Protein AF-A0A2K8KS95-F1 (afdb_monomer)

Organism: NCBI:txid1336806

pLDDT: mean 89.24, std 9.12, range [51.44, 98.06]

Radius of gyration: 20.97 Å; Cα contacts (8 Å, |Δi|>4): 17; chains: 1; bounding box: 45×22×54 Å

Mean predicted aligned error: 7.7 Å

Solvent-accessible surface area (backbone atoms only — not comparable to full-atom values): 4147 Å² total; per-residue (Å²): 105,63,70,50,40,63,74,74,44,56,72,70,57,24,59,74,45,64,44,52,59,53,51,52,51,48,59,72,46,40,61,59,54,51,52,51,52,48,50,62,37,68,73,30,68,73,53,37,53,54,49,51,51,51,55,50,49,55,54,50,53,52,52,52,53,53,55,60,57,62,78,73,114

Foldseek 3Di:
DLVVCVVPDDPVVSVVDCVVVVVVVCVVCVVVVVVVVVCVQVVDPVSVVVVVVVVVVVVVVVVVVVVVVVVVD

Structure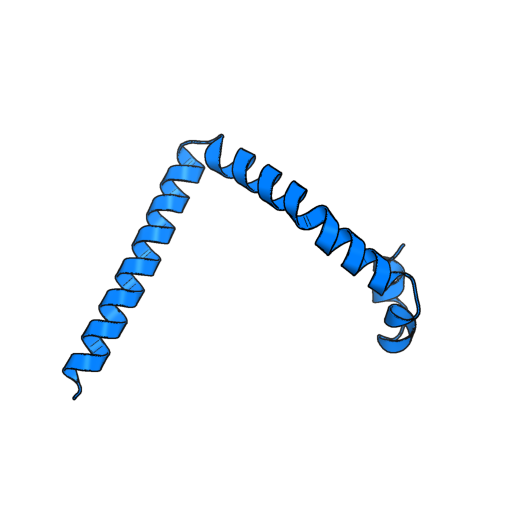 (mmCIF, N/CA/C/O backbone):
data_AF-A0A2K8KS95-F1
#
_entry.id   AF-A0A2K8KS95-F1
#
loop_
_atom_site.group_PDB
_atom_site.id
_atom_site.type_symbol
_atom_site.label_atom_id
_atom_site.label_alt_id
_atom_site.label_comp_id
_atom_site.label_asym_id
_atom_site.label_entity_id
_atom_site.label_seq_id
_atom_site.pdbx_PDB_ins_code
_atom_site.Cartn_x
_atom_site.Cartn_y
_atom_site.Cartn_z
_atom_site.occupancy
_atom_site.B_iso_or_equiv
_atom_site.auth_seq_id
_atom_site.auth_comp_id
_atom_site.auth_asym_id
_atom_site.auth_atom_id
_atom_site.pdbx_PDB_model_num
ATOM 1 N N . MET A 1 1 ? 17.453 -1.684 -16.808 1.00 76.00 1 MET A N 1
ATOM 2 C CA . MET A 1 1 ? 16.250 -1.129 -16.106 1.00 76.00 1 MET A CA 1
ATOM 3 C C . MET A 1 1 ? 16.589 -0.808 -14.646 1.00 76.00 1 MET A C 1
ATOM 5 O O . MET A 1 1 ? 17.636 -1.237 -14.192 1.00 76.00 1 MET A O 1
ATOM 9 N N . VAL A 1 2 ? 15.748 -0.093 -13.882 1.00 86.06 2 VAL A N 1
ATOM 10 C CA . VAL A 1 2 ? 16.039 0.239 -12.459 1.00 86.06 2 VAL A CA 1
ATOM 11 C C . VAL A 1 2 ? 16.315 -1.013 -11.618 1.00 86.06 2 VAL A C 1
ATOM 13 O O . VAL A 1 2 ? 17.259 -1.036 -10.838 1.00 86.06 2 VAL A O 1
ATOM 16 N N . MET A 1 3 ? 15.570 -2.098 -11.845 1.00 90.50 3 MET A N 1
ATOM 17 C CA . MET A 1 3 ? 15.795 -3.367 -11.137 1.00 90.50 3 MET A CA 1
ATOM 18 C C . MET A 1 3 ? 17.145 -4.018 -11.460 1.00 90.50 3 MET A C 1
ATOM 20 O O . MET A 1 3 ? 17.732 -4.670 -10.608 1.00 90.50 3 MET A O 1
ATOM 24 N N . GLU A 1 4 ? 17.663 -3.809 -12.666 1.00 88.69 4 GLU A N 1
ATOM 25 C CA . GLU A 1 4 ? 19.004 -4.256 -13.047 1.00 88.69 4 GLU A CA 1
ATOM 26 C C . GLU A 1 4 ? 20.066 -3.451 -12.292 1.00 88.69 4 GLU A C 1
ATOM 28 O O . GLU A 1 4 ? 20.981 -4.035 -11.734 1.00 88.69 4 GLU A O 1
ATOM 33 N N . GLN A 1 5 ? 19.878 -2.132 -12.154 1.00 84.12 5 GLN A N 1
ATOM 34 C CA . GLN A 1 5 ? 20.772 -1.277 -11.362 1.00 84.12 5 GLN A CA 1
ATOM 35 C C . GLN A 1 5 ? 20.815 -1.697 -9.887 1.00 84.12 5 GLN A C 1
ATOM 37 O O . GLN A 1 5 ? 21.882 -1.665 -9.282 1.00 84.12 5 GLN A O 1
ATOM 42 N N . VAL A 1 6 ? 19.676 -2.109 -9.318 1.00 86.56 6 VAL A N 1
ATOM 43 C CA . VAL A 1 6 ? 19.596 -2.640 -7.944 1.00 86.56 6 VAL A CA 1
ATOM 44 C C . VAL A 1 6 ? 20.307 -3.990 -7.824 1.00 86.56 6 VAL A C 1
ATOM 46 O O . VAL A 1 6 ? 20.925 -4.264 -6.801 1.00 86.56 6 V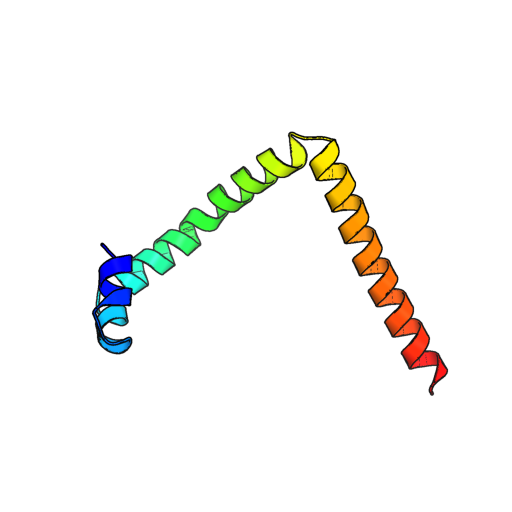AL A O 1
ATOM 49 N N . ALA A 1 7 ? 20.227 -4.833 -8.854 1.00 89.50 7 ALA A N 1
ATOM 50 C CA . ALA A 1 7 ? 20.840 -6.157 -8.844 1.00 89.50 7 ALA A CA 1
ATOM 51 C C . ALA A 1 7 ? 22.361 -6.133 -9.082 1.00 89.50 7 ALA A C 1
ATOM 53 O O . ALA A 1 7 ? 23.049 -7.045 -8.627 1.00 89.50 7 ALA A O 1
ATOM 54 N N . THR A 1 8 ? 22.887 -5.135 -9.803 1.00 88.88 8 THR A N 1
ATOM 55 C CA . THR A 1 8 ? 24.287 -5.135 -10.268 1.00 88.88 8 THR A CA 1
ATOM 56 C C . THR A 1 8 ? 25.194 -4.117 -9.586 1.00 88.88 8 THR A C 1
ATOM 58 O O . THR A 1 8 ? 26.409 -4.302 -9.608 1.00 88.88 8 THR A O 1
ATOM 61 N N . ASN A 1 9 ? 24.654 -3.035 -9.019 1.00 87.31 9 ASN A N 1
ATOM 62 C CA . ASN A 1 9 ? 25.460 -1.939 -8.478 1.00 87.31 9 ASN A CA 1
ATOM 63 C C . A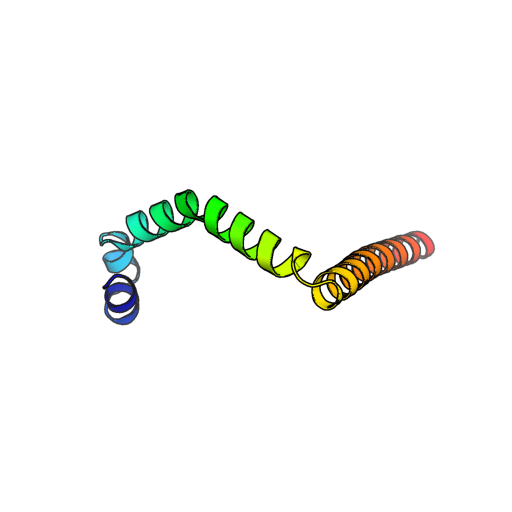SN A 1 9 ? 25.494 -1.950 -6.946 1.00 87.31 9 ASN A C 1
ATOM 65 O O . ASN A 1 9 ? 24.606 -2.500 -6.295 1.00 87.31 9 ASN A O 1
ATOM 69 N N . SER A 1 10 ? 26.494 -1.281 -6.359 1.00 88.06 10 SER A N 1
ATOM 70 C CA . SER A 1 10 ? 26.465 -0.998 -4.921 1.00 88.06 10 SER A CA 1
ATOM 71 C C . SER A 1 10 ? 25.284 -0.069 -4.587 1.00 88.06 10 SER A C 1
ATOM 73 O O . SER A 1 10 ? 24.851 0.707 -5.453 1.00 88.06 10 SER A O 1
ATOM 75 N N . PRO A 1 11 ? 24.762 -0.100 -3.346 1.00 86.69 11 PRO A N 1
ATOM 76 C CA . PRO A 1 11 ? 23.662 0.768 -2.928 1.00 86.69 11 PRO A CA 1
ATOM 77 C C . PRO A 1 11 ? 23.923 2.256 -3.202 1.00 86.69 11 PRO A C 1
ATOM 79 O O . PRO A 1 11 ? 23.034 2.971 -3.660 1.00 86.69 11 PRO A O 1
ATOM 82 N N . GLU A 1 12 ? 25.155 2.720 -2.991 1.00 88.69 12 GLU A N 1
ATOM 83 C CA . GLU A 1 12 ? 25.566 4.105 -3.229 1.00 88.69 12 GLU A CA 1
ATOM 84 C C . GLU A 1 12 ? 25.457 4.466 -4.715 1.00 88.69 12 GLU A C 1
ATOM 86 O O . GLU A 1 12 ? 24.913 5.513 -5.063 1.00 88.69 12 GLU A O 1
ATOM 91 N N . THR A 1 13 ? 25.908 3.582 -5.610 1.00 86.00 13 THR A N 1
ATOM 92 C CA . THR A 1 13 ? 25.825 3.789 -7.062 1.00 86.00 13 THR A CA 1
ATOM 93 C C . THR A 1 13 ? 24.390 3.695 -7.579 1.00 86.00 13 THR A C 1
ATOM 95 O O . THR A 1 13 ? 24.000 4.492 -8.430 1.00 86.00 13 THR A O 1
ATOM 98 N N . ALA A 1 14 ? 23.572 2.778 -7.053 1.00 86.69 14 ALA A N 1
ATOM 99 C CA . ALA A 1 14 ? 22.151 2.704 -7.397 1.00 86.69 14 ALA A CA 1
ATOM 100 C C . ALA A 1 14 ? 21.416 4.002 -7.017 1.00 86.69 14 ALA A C 1
ATOM 102 O O . ALA A 1 14 ? 20.631 4.522 -7.810 1.00 86.69 14 ALA A O 1
ATOM 103 N N . MET A 1 15 ? 21.742 4.572 -5.852 1.00 84.75 15 MET A N 1
ATOM 104 C CA . MET A 1 15 ? 21.184 5.833 -5.346 1.00 84.75 15 MET A CA 1
ATOM 105 C C . MET A 1 15 ? 21.634 7.080 -6.119 1.00 84.75 15 MET A C 1
ATOM 107 O O . MET A 1 15 ? 20.933 8.092 -6.079 1.00 84.75 15 MET A O 1
ATOM 111 N N . LEU A 1 16 ? 22.781 7.028 -6.802 1.00 86.94 16 LEU A N 1
ATOM 112 C CA . LEU A 1 16 ? 23.223 8.060 -7.751 1.00 86.94 16 LEU A CA 1
ATOM 113 C C . LEU A 1 16 ? 22.637 7.855 -9.160 1.00 86.94 16 LEU A C 1
ATOM 115 O O . LEU A 1 16 ? 22.679 8.770 -9.980 1.00 86.94 16 LEU A O 1
ATOM 119 N N . GLY A 1 17 ? 22.113 6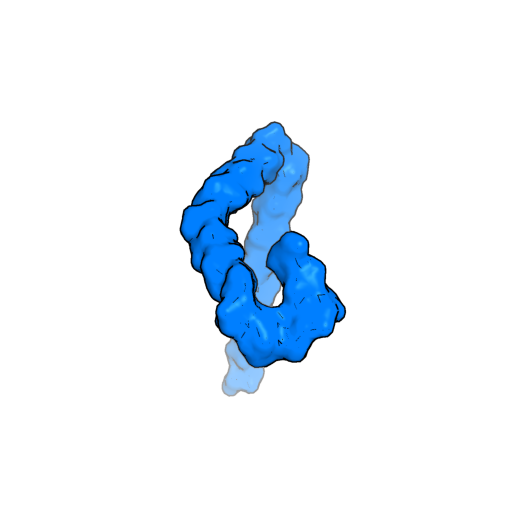.660 -9.442 1.00 80.00 17 GLY A N 1
ATOM 120 C CA . GLY A 1 17 ? 21.422 6.313 -10.679 1.00 80.00 17 GLY A CA 1
ATOM 121 C C . GLY A 1 17 ? 19.925 6.642 -10.651 1.00 80.00 17 GLY A C 1
ATOM 122 O O . GLY A 1 17 ? 19.450 7.487 -9.896 1.00 80.00 17 GLY A O 1
ATOM 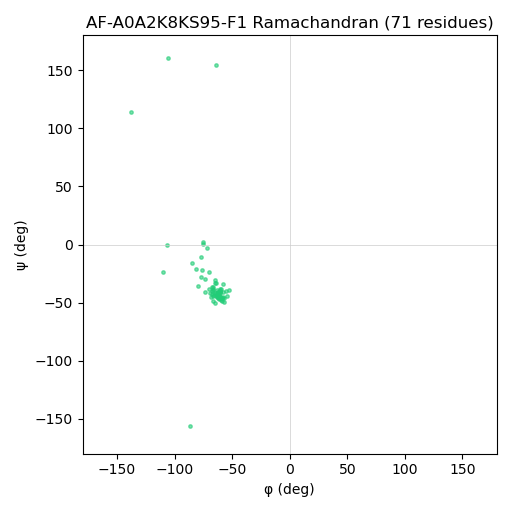123 N N . GLY A 1 18 ? 19.147 5.939 -11.479 1.00 86.19 18 GLY A N 1
ATOM 124 C CA . GLY A 1 18 ? 17.712 6.200 -11.661 1.00 86.19 18 GLY A CA 1
ATOM 125 C C . GLY A 1 18 ? 16.816 5.723 -10.514 1.00 86.19 18 GLY A C 1
ATOM 126 O O . GLY A 1 18 ? 15.600 5.882 -10.586 1.00 86.19 18 GLY A O 1
ATOM 127 N N . PHE A 1 19 ? 17.386 5.124 -9.464 1.00 88.69 19 PHE A N 1
ATOM 128 C CA . PHE A 1 19 ? 16.615 4.539 -8.370 1.00 88.69 19 PHE A CA 1
ATOM 129 C C . PHE A 1 19 ? 15.791 5.582 -7.611 1.00 88.69 19 PHE A C 1
ATOM 131 O O . PHE A 1 19 ? 14.610 5.354 -7.373 1.00 88.69 19 PHE A O 1
ATOM 138 N N . LYS A 1 20 ? 16.378 6.739 -7.272 1.00 91.12 20 LYS A N 1
ATOM 139 C CA . LYS A 1 20 ? 15.663 7.795 -6.534 1.00 91.12 20 LYS A CA 1
ATOM 140 C C . LYS A 1 20 ? 14.438 8.290 -7.293 1.00 91.12 20 LYS A C 1
ATOM 142 O O . LYS A 1 20 ? 13.352 8.311 -6.732 1.00 91.12 20 LYS A O 1
ATOM 147 N N . GLN A 1 21 ? 14.604 8.580 -8.581 1.00 90.81 21 GLN A N 1
ATOM 148 C CA . GLN A 1 21 ? 13.497 8.996 -9.438 1.00 90.81 21 GLN A CA 1
ATOM 149 C C . GLN A 1 21 ? 12.413 7.914 -9.526 1.00 90.81 21 GLN A C 1
ATOM 151 O O . GLN A 1 21 ? 11.236 8.225 -9.433 1.00 90.81 21 GLN A O 1
ATOM 156 N N . ALA A 1 22 ? 12.789 6.638 -9.640 1.00 90.81 22 ALA A N 1
ATOM 157 C CA . ALA A 1 22 ? 11.815 5.549 -9.672 1.00 90.81 22 ALA A CA 1
ATOM 158 C C . ALA A 1 22 ? 11.038 5.401 -8.352 1.00 90.81 22 ALA A C 1
ATOM 160 O O . ALA A 1 22 ? 9.865 5.029 -8.362 1.00 90.81 22 ALA A O 1
ATOM 161 N N . VAL A 1 23 ? 11.680 5.696 -7.219 1.00 90.00 23 VAL A N 1
ATOM 162 C CA . VAL A 1 23 ? 11.015 5.773 -5.914 1.00 90.00 23 VAL A CA 1
ATOM 163 C C . VAL A 1 23 ? 10.067 6.973 -5.865 1.00 90.00 23 VAL A C 1
ATO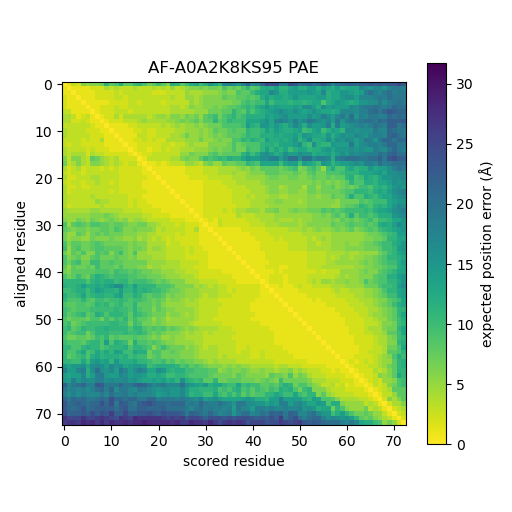M 165 O O . VAL A 1 23 ? 8.921 6.800 -5.455 1.00 90.00 23 VAL A O 1
ATOM 168 N N . ASP A 1 24 ? 10.493 8.149 -6.328 1.00 92.12 24 ASP A N 1
ATOM 169 C CA . ASP A 1 24 ? 9.638 9.341 -6.402 1.00 92.12 24 ASP A CA 1
ATOM 170 C C . ASP A 1 24 ? 8.409 9.086 -7.293 1.00 92.12 24 ASP A C 1
ATOM 172 O O . ASP A 1 24 ? 7.276 9.335 -6.882 1.00 92.12 24 ASP A O 1
ATOM 176 N N . ASP A 1 25 ? 8.603 8.482 -8.468 1.00 90.94 25 ASP A N 1
ATOM 177 C CA . ASP A 1 25 ? 7.530 8.086 -9.386 1.00 90.94 25 ASP A CA 1
ATOM 178 C C . ASP A 1 25 ? 6.564 7.084 -8.733 1.00 90.94 25 ASP A C 1
ATOM 180 O O . ASP A 1 25 ? 5.344 7.193 -8.888 1.00 90.94 25 ASP A O 1
ATOM 184 N N . ALA A 1 26 ? 7.080 6.127 -7.953 1.00 89.56 26 ALA A N 1
ATOM 185 C CA . ALA A 1 26 ? 6.255 5.184 -7.202 1.00 89.56 26 ALA A CA 1
ATOM 186 C C . ALA A 1 26 ? 5.448 5.875 -6.091 1.00 89.56 26 ALA A C 1
ATOM 188 O O . ALA A 1 26 ? 4.289 5.517 -5.861 1.00 89.56 26 ALA A O 1
ATOM 189 N N . ILE A 1 27 ? 6.022 6.883 -5.428 1.00 92.12 27 ILE A N 1
ATOM 190 C CA . ILE A 1 27 ? 5.321 7.703 -4.434 1.00 92.12 27 ILE A CA 1
ATOM 191 C C . ILE A 1 27 ? 4.199 8.494 -5.113 1.00 92.12 27 ILE A C 1
ATOM 193 O O . ILE A 1 27 ? 3.051 8.410 -4.669 1.00 92.12 27 ILE A O 1
ATOM 197 N N . PHE A 1 28 ? 4.479 9.195 -6.215 1.00 91.94 28 PHE A N 1
ATOM 198 C CA . PHE A 1 28 ? 3.465 9.953 -6.956 1.00 91.94 28 PHE A CA 1
ATOM 199 C C . PHE A 1 28 ? 2.356 9.044 -7.516 1.00 91.94 28 PHE A C 1
ATOM 201 O O . PHE A 1 28 ? 1.169 9.368 -7.419 1.00 91.94 28 PHE A O 1
ATOM 208 N N . GLY A 1 29 ? 2.721 7.867 -8.032 1.00 91.69 29 GLY A N 1
ATOM 209 C CA . GLY A 1 29 ? 1.797 6.869 -8.578 1.00 91.69 29 GLY A CA 1
ATOM 210 C C . GLY A 1 29 ? 1.034 6.044 -7.533 1.00 91.69 29 GLY A C 1
ATOM 211 O O . GLY A 1 29 ? 0.078 5.345 -7.884 1.00 91.69 29 GLY A O 1
ATOM 212 N N . SER A 1 30 ? 1.408 6.121 -6.251 1.00 92.19 30 SER A N 1
ATOM 213 C CA . SER A 1 30 ? 0.815 5.301 -5.183 1.00 92.19 30 SER A CA 1
ATOM 214 C C . SER A 1 30 ? -0.700 5.490 -5.063 1.00 92.19 30 SER A C 1
ATOM 216 O O . SER A 1 30 ? -1.426 4.527 -4.814 1.00 92.19 30 SER A O 1
ATOM 218 N N . SER A 1 31 ? -1.198 6.702 -5.323 1.00 92.62 31 SER A N 1
ATOM 219 C CA . SER A 1 31 ? -2.629 7.028 -5.301 1.00 92.62 31 SER A CA 1
ATOM 220 C C . SER A 1 31 ? -3.441 6.176 -6.285 1.00 92.62 31 SER A C 1
ATOM 222 O O . SER A 1 31 ? -4.460 5.596 -5.904 1.00 92.62 31 SER A O 1
ATOM 224 N N . ALA A 1 32 ? -2.961 6.017 -7.521 1.00 93.12 32 ALA A N 1
ATOM 225 C CA . ALA A 1 32 ? -3.602 5.193 -8.541 1.00 93.12 32 ALA A CA 1
ATOM 226 C C . ALA A 1 32 ? -3.554 3.701 -8.176 1.00 93.12 32 ALA A C 1
ATOM 228 O O . ALA A 1 32 ? -4.550 2.991 -8.325 1.00 93.12 32 ALA A O 1
ATOM 229 N N . ALA A 1 33 ? -2.430 3.226 -7.629 1.00 92.81 33 ALA A N 1
ATOM 230 C CA . ALA A 1 33 ? -2.316 1.854 -7.137 1.00 92.81 33 ALA A CA 1
ATOM 231 C C . ALA A 1 33 ? -3.290 1.582 -5.974 1.00 92.81 33 ALA A C 1
ATOM 233 O O . ALA A 1 33 ? -3.963 0.550 -5.954 1.00 92.81 33 ALA A O 1
ATOM 234 N N . HIS A 1 34 ? -3.427 2.525 -5.036 1.00 93.00 34 HIS A N 1
ATOM 235 C CA . HIS A 1 34 ? -4.389 2.445 -3.936 1.00 93.00 34 HIS A CA 1
ATOM 236 C C . HIS A 1 34 ? -5.839 2.414 -4.433 1.00 93.00 34 HIS A C 1
ATOM 238 O O . HIS A 1 34 ? -6.609 1.558 -3.995 1.00 93.00 34 HIS A O 1
ATOM 244 N N . GLN A 1 35 ? -6.206 3.287 -5.375 1.00 94.75 35 GLN A N 1
ATOM 245 C CA . GLN A 1 35 ? -7.540 3.290 -5.986 1.00 94.75 35 GLN A CA 1
ATOM 246 C C . GLN A 1 35 ? -7.835 1.970 -6.704 1.00 94.75 35 GLN A C 1
ATOM 248 O O . GLN A 1 35 ? -8.902 1.385 -6.528 1.00 94.75 35 GLN A O 1
ATOM 253 N N . ASN A 1 36 ? -6.872 1.448 -7.462 1.00 94.81 36 ASN A N 1
ATOM 254 C CA . ASN A 1 36 ? -7.034 0.175 -8.150 1.00 94.81 36 ASN A CA 1
ATOM 255 C C . ASN A 1 36 ? -7.253 -0.984 -7.159 1.00 94.81 36 ASN A C 1
ATOM 257 O O . ASN A 1 36 ? -8.175 -1.781 -7.336 1.00 94.81 36 ASN A O 1
ATOM 261 N N . LYS A 1 37 ? -6.475 -1.043 -6.067 1.00 92.31 37 LYS A N 1
ATOM 262 C CA . LYS A 1 37 ? -6.674 -2.052 -5.012 1.00 92.31 37 LYS A CA 1
ATOM 263 C C . LYS A 1 37 ? -8.033 -1.913 -4.327 1.00 92.31 37 LYS A C 1
ATOM 265 O O . LYS A 1 37 ? -8.659 -2.932 -4.049 1.00 92.31 37 LYS A O 1
ATOM 270 N N . MET A 1 38 ? -8.504 -0.688 -4.089 1.00 95.12 38 MET A N 1
ATOM 271 C CA . MET A 1 38 ? -9.840 -0.435 -3.542 1.00 95.12 38 MET A CA 1
ATOM 272 C C . MET A 1 38 ? -10.926 -1.017 -4.451 1.00 95.12 38 MET A C 1
ATOM 274 O O . MET A 1 38 ? -11.784 -1.752 -3.974 1.00 95.12 38 MET A O 1
ATOM 278 N N . LEU A 1 39 ? -10.864 -0.748 -5.756 1.00 95.94 39 LEU A N 1
ATOM 279 C CA . LEU A 1 39 ? -11.840 -1.266 -6.717 1.00 95.94 39 LEU A CA 1
ATOM 280 C C . LEU A 1 39 ? -11.831 -2.795 -6.777 1.00 95.94 39 LEU A C 1
ATOM 282 O O . LEU A 1 39 ? -12.890 -3.414 -6.805 1.00 95.94 39 LEU A O 1
ATOM 286 N N . GLN A 1 40 ? -10.655 -3.425 -6.748 1.00 93.50 40 GLN A N 1
ATOM 287 C CA . GLN A 1 40 ? -10.568 -4.886 -6.709 1.00 93.50 40 GLN A CA 1
ATOM 288 C C . GLN A 1 40 ? -11.157 -5.466 -5.417 1.00 93.50 40 GLN A C 1
ATOM 290 O O . GLN A 1 40 ? -11.851 -6.485 -5.458 1.00 93.50 40 GLN A O 1
ATOM 295 N N . LEU A 1 41 ? -10.8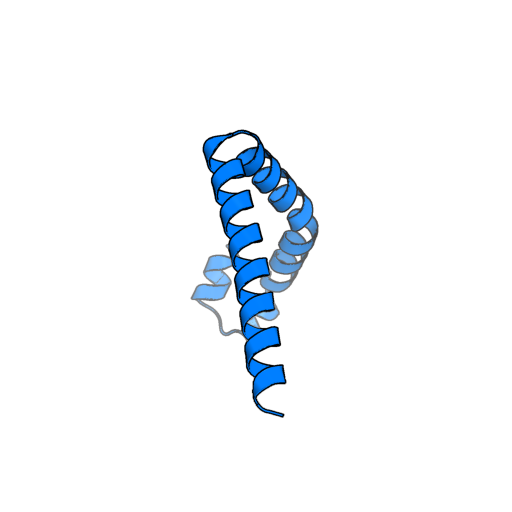82 -4.827 -4.278 1.00 96.00 41 LEU A N 1
ATOM 296 C CA . LEU A 1 41 ? -11.367 -5.263 -2.973 1.00 96.00 41 LEU A CA 1
ATOM 297 C C . LEU A 1 41 ? -12.890 -5.126 -2.864 1.00 96.00 41 LEU A C 1
ATOM 299 O O . LEU A 1 41 ? -13.555 -6.081 -2.481 1.00 96.00 41 LEU A O 1
ATOM 303 N N . LEU A 1 42 ? -13.430 -3.963 -3.233 1.00 94.56 42 LEU A N 1
ATOM 304 C CA . LEU A 1 42 ? -14.856 -3.645 -3.114 1.00 94.56 42 LEU A CA 1
ATOM 305 C C . LEU A 1 42 ? -15.701 -4.212 -4.262 1.00 94.56 42 LEU A C 1
ATOM 307 O O . LEU A 1 42 ? -16.901 -4.398 -4.104 1.00 94.56 42 LEU A O 1
ATOM 311 N N . GLY A 1 43 ? -15.092 -4.528 -5.406 1.00 95.88 43 GLY A N 1
ATOM 312 C CA . GLY A 1 43 ? -15.771 -5.141 -6.551 1.00 95.88 43 GLY A CA 1
ATOM 313 C C . GLY A 1 43 ? -16.092 -6.629 -6.377 1.00 95.88 43 GLY A C 1
ATOM 314 O O . GLY A 1 43 ? -16.580 -7.258 -7.310 1.00 95.88 43 GLY A O 1
ATOM 315 N N . SER A 1 44 ? -15.786 -7.225 -5.223 1.00 96.88 44 SER A N 1
ATOM 316 C CA . SER A 1 44 ? -16.102 -8.619 -4.907 1.00 96.88 44 SER A CA 1
ATOM 317 C C . SER A 1 44 ? -16.606 -8.714 -3.476 1.00 96.88 44 SER A C 1
ATOM 319 O O . SER A 1 44 ? -15.835 -8.508 -2.540 1.00 96.88 44 SER A O 1
ATOM 321 N N . THR A 1 45 ? -17.876 -9.088 -3.324 1.00 95.31 45 THR A N 1
ATOM 322 C CA . THR A 1 45 ? -18.531 -9.249 -2.020 1.00 95.31 45 THR A CA 1
ATOM 323 C C . THR A 1 45 ? -17.754 -10.201 -1.107 1.00 95.31 45 THR A C 1
ATOM 325 O O . THR A 1 45 ? -17.473 -9.863 0.036 1.00 95.31 45 THR A O 1
ATOM 328 N N . ASP A 1 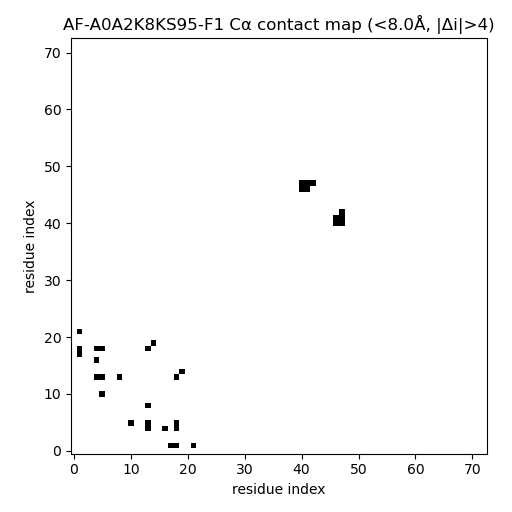46 ? -17.284 -11.339 -1.626 1.00 97.69 46 ASP A N 1
ATOM 329 C CA . ASP A 1 46 ? -16.478 -12.290 -0.848 1.00 97.69 46 ASP A CA 1
ATOM 330 C C . ASP A 1 46 ? -15.175 -11.680 -0.312 1.00 97.69 46 ASP A C 1
ATOM 332 O O . ASP A 1 46 ? -14.744 -11.997 0.799 1.00 97.69 46 ASP A O 1
ATOM 336 N N . ARG A 1 47 ? -14.508 -10.828 -1.105 1.00 95.31 47 ARG A N 1
ATOM 337 C CA . ARG A 1 47 ? -13.259 -10.173 -0.688 1.00 95.31 47 ARG A CA 1
ATOM 338 C C . ARG A 1 47 ? -13.527 -9.071 0.329 1.00 95.31 47 ARG A C 1
ATOM 340 O O . ARG A 1 47 ? -12.774 -8.973 1.298 1.00 95.31 47 ARG A O 1
ATOM 347 N N . SER A 1 48 ? -14.582 -8.279 0.141 1.00 97.38 48 SER A N 1
ATOM 348 C CA . SER A 1 48 ? -14.948 -7.224 1.086 1.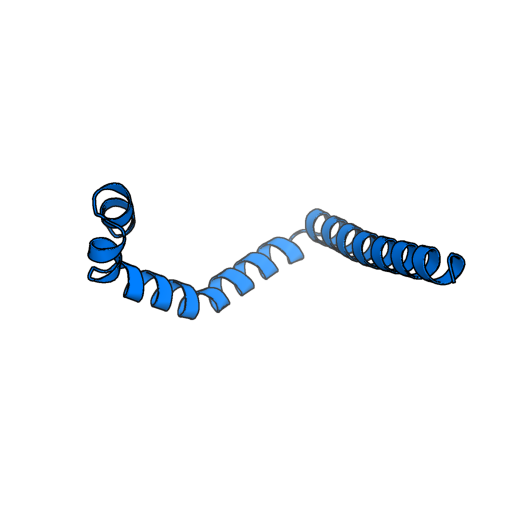00 97.38 48 SER A CA 1
ATOM 349 C C . SER A 1 48 ? -15.399 -7.792 2.433 1.00 97.38 48 SER A C 1
ATOM 351 O O . SER A 1 48 ? -14.899 -7.338 3.455 1.00 97.38 48 SER A O 1
ATOM 353 N N . GLU A 1 49 ? -16.233 -8.836 2.455 1.00 98.06 49 GLU A N 1
ATOM 354 C CA . GLU A 1 49 ? -16.708 -9.469 3.700 1.00 98.06 49 GLU A CA 1
ATOM 355 C C . GLU A 1 49 ? -15.555 -10.046 4.532 1.00 98.06 49 GLU A C 1
ATOM 357 O O . GLU A 1 49 ? -15.446 -9.801 5.735 1.00 98.06 49 GLU A O 1
ATOM 362 N N . LYS A 1 50 ? -14.616 -10.744 3.881 1.00 97.06 50 LYS A N 1
ATOM 363 C CA . LYS A 1 50 ? -13.401 -11.239 4.548 1.00 97.06 50 LYS A CA 1
ATOM 364 C C . LYS A 1 50 ? -12.559 -10.102 5.116 1.00 97.06 50 LYS A C 1
ATOM 366 O O . LYS A 1 50 ? -12.020 -10.220 6.214 1.00 97.06 50 LYS A O 1
ATOM 371 N N . PHE A 1 51 ? -12.443 -9.002 4.376 1.00 96.69 51 PHE A N 1
ATOM 372 C CA . PHE A 1 51 ? -11.695 -7.839 4.832 1.00 96.69 51 PHE A CA 1
ATOM 373 C C . PHE A 1 51 ? -12.364 -7.157 6.033 1.00 96.69 51 PHE A C 1
ATOM 375 O O . PHE A 1 51 ? -11.667 -6.780 6.973 1.00 96.69 51 PHE A O 1
ATOM 382 N N . TYR A 1 52 ? -13.696 -7.062 6.059 1.00 97.69 52 TYR A N 1
ATOM 383 C CA . TYR A 1 52 ? -14.439 -6.555 7.216 1.00 97.69 52 TYR A CA 1
ATOM 384 C C . TYR A 1 52 ? -14.234 -7.430 8.454 1.00 97.69 52 TYR A C 1
ATOM 386 O O . TYR A 1 52 ? -13.936 -6.902 9.526 1.00 97.69 52 TYR A O 1
ATOM 394 N N . GLY A 1 53 ? -14.313 -8.756 8.296 1.00 97.81 53 GLY A N 1
ATOM 395 C CA . GLY A 1 53 ? -14.039 -9.710 9.372 1.00 97.81 53 GLY A CA 1
ATOM 396 C C . GLY A 1 53 ? -12.636 -9.544 9.959 1.00 97.81 53 GLY A C 1
ATOM 397 O O . GLY A 1 53 ? -12.492 -9.445 11.175 1.00 97.81 53 GLY A O 1
ATOM 398 N N . LEU A 1 54 ? -11.617 -9.412 9.103 1.00 97.62 54 LEU A N 1
ATOM 399 C CA . LEU A 1 54 ? -10.235 -9.180 9.533 1.00 97.62 54 LEU A CA 1
ATOM 400 C C . LEU A 1 54 ? -10.083 -7.872 10.326 1.00 97.62 54 LEU A C 1
ATOM 402 O O . LEU A 1 54 ? -9.433 -7.851 11.368 1.00 97.62 54 LEU A O 1
ATOM 406 N N . VAL A 1 55 ? -10.671 -6.770 9.847 1.00 97.38 55 VAL A N 1
ATOM 407 C CA . VAL A 1 55 ? -10.610 -5.479 10.554 1.00 97.38 55 VAL A CA 1
ATOM 408 C C . VAL A 1 55 ? -11.287 -5.579 11.921 1.00 97.38 55 VAL A C 1
ATOM 410 O O . VAL A 1 55 ? -10.741 -5.086 12.908 1.00 97.38 55 VAL A O 1
ATOM 413 N N . LEU A 1 56 ? -12.445 -6.240 11.997 1.00 97.81 56 LEU A N 1
ATOM 414 C CA . LEU A 1 56 ? -13.145 -6.466 13.258 1.00 97.81 56 LEU A CA 1
ATOM 415 C C . LEU A 1 56 ? -12.297 -7.295 14.230 1.00 97.81 56 LEU A C 1
ATOM 417 O O . LEU A 1 56 ? -12.157 -6.909 15.390 1.00 97.81 56 LEU A O 1
ATOM 421 N N . GLU A 1 57 ? -11.697 -8.388 13.760 1.00 98.00 57 GLU A N 1
ATOM 422 C CA . GLU A 1 57 ? -10.819 -9.238 14.564 1.00 98.00 57 GLU A CA 1
ATOM 423 C C . GLU A 1 57 ? -9.656 -8.434 15.157 1.00 98.00 57 GLU A C 1
ATOM 425 O O . GLU A 1 57 ? -9.469 -8.444 16.372 1.00 98.00 57 GLU A O 1
ATOM 430 N N . LEU A 1 58 ? -8.948 -7.643 14.342 1.00 97.38 58 LEU A N 1
ATOM 431 C CA . LEU A 1 58 ? -7.830 -6.812 14.804 1.00 97.38 58 LEU A CA 1
ATOM 432 C C . LEU A 1 58 ? -8.239 -5.825 15.909 1.00 97.38 58 LEU A C 1
ATOM 434 O O . LEU A 1 58 ? -7.498 -5.623 16.877 1.00 97.38 58 LEU A O 1
ATOM 438 N N . LEU A 1 59 ? -9.418 -5.210 15.784 1.00 96.75 59 LEU A N 1
ATOM 439 C CA . LEU A 1 59 ? -9.947 -4.290 16.793 1.00 96.75 59 LEU A CA 1
ATOM 440 C C . LEU A 1 59 ? -10.302 -5.020 18.094 1.00 96.75 59 LEU A C 1
ATOM 442 O O . LEU A 1 59 ? -9.984 -4.533 19.181 1.00 96.75 59 LEU A O 1
ATOM 446 N N . LEU A 1 60 ? -10.920 -6.197 17.993 1.00 95.81 60 LEU A N 1
ATOM 447 C CA . LEU A 1 60 ? -11.261 -7.015 19.154 1.00 95.81 60 LEU A CA 1
ATOM 448 C C . LEU A 1 60 ? -10.006 -7.527 19.869 1.00 95.81 60 LEU A C 1
ATOM 450 O O . LEU A 1 60 ? -9.931 -7.419 21.093 1.00 95.81 60 LEU A O 1
ATOM 454 N N . THR A 1 61 ? -8.996 -7.998 19.132 1.00 96.19 61 THR A N 1
ATOM 455 C CA . THR A 1 61 ? -7.706 -8.421 19.696 1.00 96.19 61 THR A CA 1
ATOM 456 C C . THR A 1 61 ? -7.036 -7.279 20.453 1.00 96.19 61 THR A C 1
ATOM 458 O O . THR A 1 61 ? -6.615 -7.464 21.595 1.00 96.19 61 THR A O 1
ATOM 461 N N . ARG A 1 62 ? -6.995 -6.069 19.875 1.00 92.12 62 ARG A N 1
ATOM 462 C CA . ARG A 1 62 ? -6.453 -4.885 20.560 1.00 92.12 62 ARG A CA 1
ATOM 463 C C . ARG A 1 62 ? -7.183 -4.604 21.878 1.00 92.12 62 ARG A C 1
ATOM 465 O O . ARG A 1 62 ? -6.530 -4.337 22.886 1.00 92.12 62 ARG A O 1
ATOM 472 N N . ASN A 1 63 ? -8.513 -4.666 21.880 1.00 89.94 63 ASN A N 1
ATOM 473 C CA . ASN A 1 63 ? -9.315 -4.395 23.075 1.00 89.94 63 ASN A CA 1
ATOM 474 C C . ASN A 1 63 ? -9.103 -5.454 24.168 1.00 89.94 63 ASN A C 1
ATOM 476 O O . ASN A 1 63 ? -9.012 -5.111 25.344 1.00 89.94 63 ASN A O 1
ATOM 480 N N . GLN A 1 64 ? -8.966 -6.728 23.793 1.00 87.06 64 GLN A N 1
ATOM 481 C CA . GLN A 1 64 ? -8.644 -7.808 24.732 1.00 87.06 64 GLN A CA 1
ATOM 482 C C . GLN A 1 64 ? -7.254 -7.627 25.354 1.00 87.06 64 GLN A C 1
ATOM 484 O O . GLN A 1 64 ? -7.092 -7.799 26.563 1.00 87.06 64 GLN A O 1
ATOM 489 N N . MET A 1 65 ? -6.258 -7.231 24.553 1.00 81.56 65 MET A N 1
ATOM 490 C CA . MET A 1 65 ? -4.912 -6.938 25.053 1.00 81.56 65 MET A CA 1
ATOM 491 C C . MET A 1 65 ? -4.924 -5.783 26.061 1.00 81.56 65 MET A C 1
ATOM 493 O O . MET A 1 65 ? -4.331 -5.924 27.129 1.00 81.56 65 MET A O 1
ATOM 497 N N . ALA A 1 66 ? -5.647 -4.694 25.773 1.00 82.50 66 ALA A N 1
ATOM 498 C CA . ALA A 1 66 ? -5.790 -3.558 26.688 1.00 82.50 66 ALA A CA 1
ATOM 499 C C . ALA A 1 66 ? -6.482 -3.948 28.011 1.00 82.50 66 ALA A C 1
ATOM 501 O O . ALA A 1 66 ? -6.011 -3.599 29.091 1.00 82.50 66 ALA A O 1
ATOM 502 N N . ALA A 1 67 ? -7.548 -4.751 27.952 1.00 76.44 67 ALA A N 1
ATOM 503 C CA . ALA A 1 67 ? -8.217 -5.244 29.159 1.00 76.44 67 ALA A CA 1
ATOM 504 C C . ALA A 1 67 ? -7.308 -6.157 30.012 1.00 76.44 67 ALA A C 1
ATOM 506 O O . ALA A 1 67 ? -7.381 -6.154 31.240 1.00 76.44 67 ALA A O 1
ATOM 507 N N . SER A 1 68 ? -6.421 -6.927 29.371 1.00 75.56 68 SER A N 1
ATOM 508 C CA . SER A 1 68 ? -5.477 -7.818 30.061 1.00 75.56 68 SER A CA 1
ATOM 509 C C . SER A 1 68 ? -4.286 -7.098 30.711 1.00 75.56 68 SER A C 1
ATOM 511 O O . SER A 1 68 ? -3.672 -7.654 31.627 1.00 75.56 68 SER A O 1
ATOM 513 N N . SER A 1 69 ? -3.947 -5.884 30.255 1.00 72.38 69 SER A N 1
ATOM 514 C CA . SER A 1 69 ? -2.920 -5.046 30.885 1.00 72.38 69 SER A CA 1
ATOM 515 C C . SER A 1 69 ? -3.444 -4.313 32.118 1.00 72.38 69 SER A C 1
ATOM 517 O O . SER A 1 69 ? -2.711 -4.217 33.097 1.00 72.38 69 SER A O 1
ATOM 519 N N . ASP A 1 70 ? -4.709 -3.881 32.113 1.00 69.62 70 ASP A N 1
ATOM 520 C CA . ASP A 1 70 ? -5.315 -3.166 33.248 1.00 69.62 70 ASP A CA 1
ATOM 521 C C . ASP A 1 70 ? -5.614 -4.092 34.437 1.00 69.62 70 ASP A C 1
ATOM 523 O O . ASP A 1 70 ? -5.509 -3.681 35.585 1.00 69.62 70 ASP A O 1
ATOM 527 N N . SER A 1 71 ? -5.901 -5.376 34.194 1.00 62.69 71 SER A N 1
ATOM 528 C CA . SER A 1 71 ? -6.132 -6.371 35.257 1.00 62.69 71 SER A CA 1
ATOM 529 C C . SER A 1 71 ? -4.863 -6.779 36.034 1.00 62.69 71 SER A C 1
ATOM 531 O O . SER A 1 71 ? -4.946 -7.623 36.929 1.00 62.69 71 SER A O 1
ATOM 533 N N . ARG A 1 72 ? -3.685 -6.260 35.662 1.00 58.66 72 ARG A N 1
ATOM 534 C CA . ARG A 1 72 ? -2.389 -6.548 36.304 1.00 58.66 72 ARG A CA 1
ATOM 535 C C . ARG A 1 72 ? -1.845 -5.387 37.154 1.00 58.66 72 ARG A C 1
ATOM 537 O O . ARG A 1 72 ? -0.764 -5.553 37.720 1.00 58.66 72 ARG A O 1
ATOM 544 N N . ALA A 1 73 ? -2.556 -4.260 37.223 1.00 51.44 73 ALA A N 1
ATOM 545 C CA . ALA A 1 73 ? -2.265 -3.119 38.099 1.00 51.44 73 ALA A CA 1
ATOM 546 C C . ALA A 1 73 ? -3.127 -3.177 39.369 1.00 51.44 73 ALA A C 1
ATOM 548 O O . ALA A 1 73 ? -2.620 -2.741 40.426 1.00 51.44 73 ALA A O 1
#

Secondary structure (DSSP, 8-state):
-HHHHHHHS-HHHHHHTTHHHHHHHHHHHHHHHHHHHHHHHHT-HHHHHHHHHHHHHHHHHHHHHHHHHHTT-

Sequence (73 aa):
MVMEQVATNSPETAMLGGFKQAVDDAIFGSSAAHQNKMLQLLGSTDRSEKFYGLVLELLLTRNQMAASSDSRA